Protein AF-A0A3P1WTU3-F1 (afdb_monomer_lite)

Structure (mmCIF, N/CA/C/O backbone):
data_AF-A0A3P1WTU3-F1
#
_entry.id   AF-A0A3P1WTU3-F1
#
loop_
_atom_site.group_PDB
_atom_site.id
_atom_site.type_symbol
_atom_site.label_atom_id
_atom_site.label_alt_id
_atom_site.label_comp_id
_atom_site.label_asym_id
_atom_site.label_entity_id
_atom_site.label_seq_id
_atom_site.pdbx_PDB_ins_code
_atom_site.Cartn_x
_atom_site.Cartn_y
_atom_site.Cartn_z
_atom_site.occupancy
_atom_site.B_iso_or_equiv
_atom_site.auth_seq_id
_atom_site.auth_comp_id
_atom_site.auth_asym_id
_atom_site.auth_atom_id
_atom_site.pdbx_PDB_model_num
ATOM 1 N N . MET A 1 1 ? 8.582 -0.903 -22.558 1.00 90.88 1 MET A N 1
ATOM 2 C CA . MET A 1 1 ? 9.680 -1.684 -21.965 1.00 90.88 1 MET A CA 1
ATOM 3 C C . MET A 1 1 ? 9.157 -3.074 -21.656 1.00 90.88 1 MET A C 1
ATOM 5 O O . MET A 1 1 ? 8.121 -3.174 -21.020 1.00 90.88 1 MET A O 1
ATOM 9 N N . ASP A 1 2 ? 9.837 -4.130 -22.097 1.00 95.62 2 ASP A N 1
ATOM 10 C CA . ASP A 1 2 ? 9.420 -5.501 -21.772 1.00 95.62 2 ASP A CA 1
ATOM 11 C C . ASP A 1 2 ? 10.022 -5.958 -20.442 1.00 95.62 2 ASP A C 1
ATOM 13 O O . ASP A 1 2 ? 11.214 -5.780 -20.208 1.00 95.62 2 ASP A O 1
ATOM 17 N N . HIS A 1 3 ? 9.230 -6.580 -19.580 1.00 97.06 3 HIS A N 1
ATOM 18 C CA . HIS A 1 3 ? 9.629 -7.059 -18.262 1.00 97.06 3 HIS A CA 1
ATOM 19 C C . HIS A 1 3 ? 9.085 -8.470 -18.010 1.00 97.06 3 HIS A C 1
ATOM 21 O O . HIS A 1 3 ? 7.994 -8.809 -18.459 1.00 97.06 3 HIS A O 1
ATOM 27 N N . SER A 1 4 ? 9.823 -9.305 -17.275 1.00 95.94 4 SER A N 1
ATOM 28 C CA . SER A 1 4 ? 9.434 -10.702 -17.009 1.00 95.94 4 SER A CA 1
ATOM 29 C C . SER A 1 4 ? 8.138 -10.804 -16.197 1.00 95.94 4 SER A C 1
ATOM 31 O O . SER A 1 4 ? 7.287 -11.636 -16.492 1.00 95.94 4 SER A O 1
ATOM 33 N N . PHE A 1 5 ? 7.990 -9.936 -15.195 1.00 97.06 5 PHE A N 1
ATOM 34 C CA . PHE A 1 5 ? 6.812 -9.873 -14.330 1.00 97.06 5 PHE A CA 1
ATOM 35 C C . PHE A 1 5 ? 5.662 -9.030 -14.916 1.00 97.06 5 PHE A C 1
ATOM 37 O O . PHE A 1 5 ? 4.531 -9.505 -14.989 1.00 97.06 5 PHE A O 1
ATOM 44 N N . PHE A 1 6 ? 5.941 -7.798 -15.366 1.00 97.38 6 PHE A N 1
ATOM 45 C CA . PHE A 1 6 ? 4.918 -6.860 -15.852 1.00 97.38 6 PHE A CA 1
ATOM 46 C C . PHE A 1 6 ? 4.545 -7.036 -17.334 1.00 97.38 6 PHE A C 1
ATOM 48 O O . PHE A 1 6 ? 3.596 -6.419 -17.808 1.00 97.38 6 PHE A O 1
ATOM 55 N N . GLY A 1 7 ? 5.259 -7.874 -1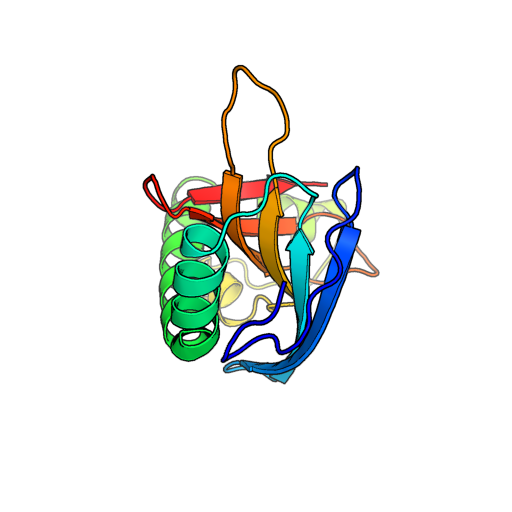8.090 1.00 96.12 7 GLY A N 1
ATOM 56 C CA . GLY A 1 7 ? 5.071 -7.971 -19.536 1.00 96.12 7 GLY A CA 1
ATOM 57 C C . GLY A 1 7 ? 5.527 -6.696 -20.248 1.00 96.12 7 GLY A C 1
ATOM 58 O O . GLY A 1 7 ? 6.519 -6.083 -19.856 1.00 96.12 7 GLY A O 1
ATOM 59 N N . SER A 1 8 ? 4.832 -6.303 -21.316 1.00 95.69 8 SER A N 1
ATOM 60 C CA . SER A 1 8 ? 5.161 -5.074 -22.044 1.00 95.69 8 SER A CA 1
ATOM 61 C C . SER A 1 8 ? 4.489 -3.869 -21.387 1.00 95.69 8 SER A C 1
ATOM 63 O O . SER A 1 8 ? 3.265 -3.776 -21.361 1.00 95.69 8 SER A O 1
ATOM 65 N N . VAL A 1 9 ? 5.304 -2.955 -20.866 1.00 94.62 9 VAL A N 1
ATOM 66 C CA . VAL A 1 9 ? 4.881 -1.738 -20.163 1.00 94.62 9 VAL A CA 1
ATOM 67 C C . VAL A 1 9 ? 5.095 -0.526 -21.069 1.00 94.62 9 VAL A C 1
ATOM 69 O O . VAL A 1 9 ? 6.219 -0.280 -21.518 1.00 94.62 9 VAL A O 1
ATOM 72 N N . ALA A 1 10 ? 4.049 0.245 -21.356 1.00 95.62 10 ALA A N 1
ATOM 73 C CA . ALA A 1 10 ? 4.179 1.520 -22.061 1.00 95.62 10 ALA A CA 1
ATOM 74 C C . ALA A 1 10 ? 4.437 2.629 -21.037 1.00 95.62 10 ALA A C 1
ATOM 76 O O . ALA A 1 10 ? 3.611 2.824 -20.157 1.00 95.62 10 ALA A O 1
ATOM 77 N N . LEU A 1 11 ? 5.576 3.320 -21.135 1.00 95.12 11 LEU A N 1
ATOM 78 C CA . LEU A 1 11 ? 5.950 4.361 -20.176 1.00 95.12 11 LEU A CA 1
ATOM 79 C C . LEU A 1 11 ? 5.514 5.745 -20.699 1.00 95.12 11 LEU A C 1
ATOM 81 O O . LEU A 1 11 ? 6.040 6.169 -21.733 1.00 95.12 11 LEU A O 1
ATOM 85 N N . PRO A 1 12 ? 4.540 6.405 -20.049 1.00 94.69 12 PRO A N 1
ATOM 86 C CA . PRO A 1 12 ? 4.043 7.733 -20.419 1.00 94.69 12 PRO A CA 1
ATOM 87 C C . PRO A 1 12 ? 5.018 8.851 -20.028 1.00 94.69 12 PRO A C 1
ATOM 89 O O . PRO A 1 12 ? 5.939 8.633 -19.249 1.00 94.69 12 PRO A O 1
ATOM 92 N N . ASP A 1 13 ? 4.819 10.064 -20.554 1.00 91.94 13 ASP A N 1
ATOM 93 C CA . ASP A 1 13 ? 5.664 11.213 -20.192 1.00 91.94 13 ASP A CA 1
ATOM 94 C C . ASP A 1 13 ? 5.513 11.620 -18.716 1.00 91.94 13 ASP A C 1
ATOM 96 O O . ASP A 1 13 ? 6.518 11.956 -18.085 1.00 91.94 13 ASP A O 1
ATOM 100 N N . ASP A 1 14 ? 4.287 11.531 -18.192 1.00 90.25 14 ASP A N 1
ATOM 101 C CA . ASP A 1 14 ? 3.904 11.808 -16.805 1.00 90.25 14 ASP A CA 1
ATOM 102 C C . ASP A 1 14 ? 3.409 10.529 -16.125 1.00 90.25 14 ASP A C 1
ATOM 104 O O . ASP A 1 14 ? 2.895 9.638 -16.798 1.00 90.25 14 ASP A O 1
ATOM 108 N N . ALA A 1 15 ? 3.525 10.452 -14.799 1.00 91.81 15 ALA A N 1
ATOM 109 C CA . ALA A 1 15 ? 3.123 9.281 -14.026 1.00 91.81 15 ALA A CA 1
ATOM 110 C C . ALA A 1 15 ? 1.658 8.874 -14.271 1.00 91.81 15 ALA A C 1
ATOM 112 O O . ALA A 1 15 ? 0.736 9.644 -14.004 1.00 91.81 15 ALA A O 1
ATOM 113 N N . ASP A 1 16 ? 1.452 7.632 -14.714 1.00 95.88 16 ASP A N 1
ATOM 114 C CA . ASP A 1 16 ? 0.129 7.021 -14.894 1.00 95.88 16 ASP A CA 1
ATOM 115 C C . ASP A 1 16 ? 0.182 5.521 -14.558 1.00 95.88 16 ASP A C 1
ATOM 117 O O . ASP A 1 16 ? 1.258 4.933 -14.397 1.00 95.88 16 ASP A O 1
ATOM 121 N N . VAL A 1 17 ? -0.985 4.885 -14.463 1.00 97.06 17 VAL A N 1
ATOM 122 C CA . VAL A 1 17 ? -1.114 3.437 -14.306 1.00 97.06 17 VAL A CA 1
ATOM 123 C C . VAL A 1 17 ? -0.758 2.755 -15.622 1.00 97.06 17 VAL A C 1
ATOM 125 O O . VAL A 1 17 ? -1.507 2.794 -16.597 1.00 97.06 17 VAL A O 1
ATOM 128 N N . VAL A 1 18 ? 0.378 2.066 -15.635 1.00 97.31 18 VAL A N 1
ATOM 129 C CA . VAL A 1 18 ? 0.904 1.385 -16.831 1.00 97.31 18 VAL A CA 1
ATOM 130 C C . VAL A 1 18 ? 0.685 -0.125 -16.812 1.00 97.31 18 VAL A C 1
ATOM 132 O O . VAL A 1 18 ? 0.860 -0.800 -17.828 1.00 97.31 18 VAL A O 1
ATOM 135 N N . TRP A 1 19 ? 0.334 -0.674 -15.649 1.00 98.06 19 TRP A N 1
ATOM 136 C CA . TRP A 1 19 ? 0.039 -2.087 -15.457 1.00 98.06 19 TRP A CA 1
ATOM 137 C C . TRP A 1 19 ? -0.852 -2.272 -14.232 1.00 98.06 19 TRP A C 1
ATOM 139 O O . TRP A 1 19 ? -0.683 -1.591 -13.221 1.00 98.06 19 TRP A O 1
ATOM 149 N N . GLU A 1 20 ? -1.774 -3.226 -14.300 1.00 97.12 20 GLU A N 1
ATOM 150 C CA . GLU A 1 20 ? -2.592 -3.617 -13.160 1.00 97.12 20 GLU A CA 1
ATOM 151 C C . GLU A 1 20 ? -2.948 -5.102 -13.207 1.00 97.12 20 GLU A C 1
ATOM 153 O O . GLU A 1 20 ? -3.092 -5.697 -14.280 1.00 97.12 20 GLU A O 1
ATOM 158 N N . ARG A 1 21 ? -3.084 -5.719 -12.033 1.00 95.19 21 ARG A N 1
ATOM 159 C CA . ARG A 1 21 ? -3.514 -7.114 -11.916 1.00 95.19 21 ARG A CA 1
ATOM 160 C C . ARG A 1 21 ? -4.216 -7.366 -10.585 1.00 95.19 21 ARG A C 1
ATOM 162 O O . ARG A 1 21 ? -3.740 -6.885 -9.557 1.00 95.19 21 ARG A O 1
ATOM 169 N N . PRO A 1 22 ? -5.287 -8.176 -10.566 1.00 94.88 22 PRO A N 1
ATOM 170 C CA . PRO A 1 22 ? -5.800 -8.728 -9.323 1.00 94.88 22 PRO A CA 1
ATOM 171 C C . PRO A 1 22 ? -4.722 -9.554 -8.609 1.00 94.88 22 PRO A C 1
ATOM 173 O O . PRO A 1 22 ? -4.008 -10.348 -9.233 1.00 94.88 22 PRO A O 1
ATOM 176 N N . VAL A 1 23 ? -4.608 -9.369 -7.303 1.00 92.94 23 VAL A N 1
ATOM 177 C CA . VAL A 1 23 ? -3.741 -10.140 -6.414 1.00 92.94 23 VAL A CA 1
ATOM 178 C C . VAL A 1 23 ? -4.519 -10.533 -5.170 1.00 92.94 23 VAL A C 1
ATOM 180 O O . VAL A 1 23 ? -5.412 -9.811 -4.735 1.00 92.94 23 VAL A O 1
ATOM 183 N N . GLU A 1 24 ? -4.171 -11.679 -4.605 1.00 91.69 24 GLU A N 1
ATOM 18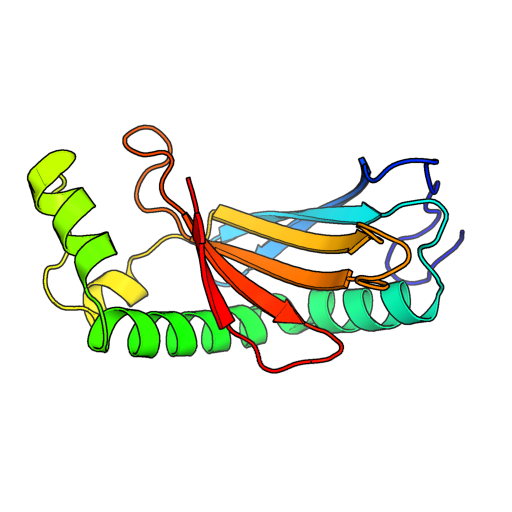4 C CA . GLU A 1 24 ? -4.625 -12.067 -3.274 1.00 91.69 24 GLU A CA 1
ATOM 185 C C . GLU A 1 24 ? -3.573 -11.589 -2.271 1.00 91.69 24 GLU A C 1
ATOM 187 O O . GLU A 1 24 ? -2.385 -11.855 -2.455 1.00 91.69 24 GLU A O 1
ATOM 192 N N . VAL A 1 25 ? -4.012 -10.874 -1.240 1.00 88.12 25 VAL A N 1
ATOM 193 C CA . VAL A 1 25 ? -3.197 -10.494 -0.080 1.00 88.12 25 VAL A CA 1
ATOM 194 C C . VAL A 1 25 ? -4.008 -10.865 1.149 1.00 88.12 25 VAL A C 1
ATOM 196 O O . VAL A 1 25 ? -5.212 -10.628 1.160 1.00 88.12 25 VAL A O 1
ATOM 199 N N . SER A 1 26 ? -3.383 -11.473 2.156 1.00 77.88 26 SER A N 1
ATOM 200 C CA . SER A 1 26 ? -4.018 -12.028 3.364 1.00 77.88 26 SER A CA 1
ATOM 201 C C . SER A 1 26 ? -5.145 -11.144 3.924 1.00 77.88 26 SER A C 1
ATOM 203 O O . SER A 1 26 ? -4.889 -10.231 4.700 1.00 77.88 26 SER A O 1
ATOM 205 N N . GLY A 1 27 ? -6.392 -11.399 3.509 1.00 68.94 27 GLY A N 1
ATOM 206 C CA . GLY A 1 27 ? -7.550 -10.542 3.803 1.00 68.94 27 GLY A CA 1
ATOM 207 C C . GLY A 1 27 ? -8.492 -10.289 2.618 1.00 68.94 27 GLY A C 1
ATOM 208 O O . GLY A 1 27 ? -9.659 -9.971 2.837 1.00 68.94 27 GLY A O 1
ATOM 209 N N . GLY A 1 28 ? -8.045 -10.491 1.375 1.00 84.00 28 GLY A N 1
ATOM 210 C CA . GLY A 1 28 ? -8.916 -10.457 0.202 1.00 84.00 28 GLY A CA 1
ATOM 211 C C . GLY A 1 28 ? -8.205 -10.220 -1.127 1.00 84.00 28 GLY A C 1
ATOM 212 O O . GLY A 1 28 ? -6.981 -10.118 -1.218 1.00 84.00 28 GLY A O 1
ATOM 213 N N . GLN A 1 29 ? -9.022 -10.101 -2.171 1.00 90.62 29 GLN A N 1
ATOM 214 C CA . GLN A 1 29 ? -8.564 -9.758 -3.506 1.00 90.62 29 GLN A CA 1
ATOM 215 C C . GLN A 1 29 ? -8.471 -8.239 -3.662 1.00 90.62 29 GLN A C 1
ATOM 217 O O . GLN A 1 29 ? -9.445 -7.523 -3.426 1.00 90.62 29 GLN A O 1
ATOM 222 N N . LEU A 1 30 ? -7.317 -7.758 -4.118 1.00 92.62 30 LEU A N 1
ATOM 223 C CA . LEU A 1 30 ? -7.042 -6.346 -4.372 1.00 92.62 30 LEU A CA 1
ATOM 224 C C . LEU A 1 30 ? -6.514 -6.151 -5.793 1.00 92.62 30 LEU A C 1
ATOM 226 O O . LEU A 1 30 ? -5.987 -7.074 -6.414 1.00 92.62 30 LEU A O 1
ATOM 230 N N . LEU A 1 31 ? -6.643 -4.935 -6.318 1.00 93.44 31 LEU A N 1
ATOM 231 C CA . LEU A 1 31 ? -6.054 -4.559 -7.600 1.00 93.44 31 LEU A CA 1
ATOM 232 C C . LEU A 1 31 ? -4.682 -3.925 -7.354 1.00 93.44 31 LEU A C 1
ATOM 234 O O . LEU A 1 31 ? -4.602 -2.792 -6.883 1.00 93.44 31 LEU A O 1
ATOM 238 N N . LEU A 1 32 ? -3.617 -4.656 -7.681 1.00 96.44 32 LEU A N 1
ATOM 239 C CA . LEU A 1 32 ? -2.252 -4.141 -7.647 1.00 96.44 32 LEU A CA 1
ATOM 240 C C . LEU A 1 32 ? -2.020 -3.281 -8.885 1.00 96.44 32 LEU A C 1
ATOM 242 O O . LEU A 1 32 ? -2.215 -3.765 -10.000 1.00 96.44 32 LEU A O 1
ATOM 246 N N . LYS A 1 33 ? -1.584 -2.037 -8.695 1.00 98.06 33 LYS A N 1
ATOM 247 C CA . LYS A 1 33 ? -1.312 -1.094 -9.789 1.00 98.06 33 LYS A CA 1
ATOM 248 C C . LYS A 1 33 ? 0.146 -0.674 -9.800 1.00 98.06 33 LYS A C 1
ATOM 250 O O . LYS A 1 33 ? 0.692 -0.379 -8.744 1.00 98.06 33 LYS A O 1
ATOM 255 N N . LEU A 1 34 ? 0.742 -0.611 -10.985 1.00 98.06 34 LEU A N 1
ATOM 256 C CA . LEU A 1 34 ? 2.044 -0.002 -11.223 1.00 98.06 34 LEU A CA 1
ATOM 257 C C . LEU A 1 34 ? 1.849 1.391 -11.813 1.00 98.06 34 LEU A C 1
ATOM 259 O O . LEU A 1 34 ? 1.324 1.521 -12.920 1.00 98.06 34 LEU A O 1
ATOM 263 N N . TRP A 1 35 ? 2.312 2.392 -11.077 1.00 97.62 35 TRP A N 1
ATOM 264 C CA . TRP A 1 35 ? 2.455 3.771 -11.516 1.00 97.62 35 TRP A CA 1
ATOM 265 C C . TRP A 1 35 ? 3.887 4.000 -11.979 1.00 97.62 35 TRP A C 1
ATOM 267 O O . TRP A 1 35 ? 4.834 3.723 -11.239 1.00 97.62 35 TRP A O 1
ATOM 277 N N . ALA A 1 36 ? 4.042 4.475 -13.208 1.00 96.31 36 ALA A N 1
ATOM 278 C CA . ALA A 1 36 ? 5.347 4.666 -13.823 1.00 96.31 36 ALA A CA 1
ATOM 279 C C . ALA A 1 36 ? 5.325 5.839 -14.803 1.00 96.31 36 ALA A C 1
ATOM 281 O O . ALA A 1 36 ? 4.272 6.195 -15.334 1.00 96.31 36 ALA A O 1
ATOM 282 N N . ASP A 1 37 ? 6.501 6.397 -15.076 1.00 94.81 37 ASP A N 1
ATOM 283 C CA . ASP A 1 37 ? 6.710 7.423 -16.096 1.00 94.81 37 ASP A CA 1
ATOM 284 C C . ASP A 1 37 ? 7.911 7.067 -16.995 1.00 94.81 37 ASP A C 1
ATOM 286 O O . ASP A 1 37 ? 8.562 6.032 -16.844 1.00 94.81 37 ASP A O 1
ATOM 290 N N . ARG A 1 38 ? 8.212 7.897 -17.992 1.00 93.88 38 ARG A N 1
ATOM 291 C CA . ARG A 1 38 ? 9.276 7.657 -18.982 1.00 93.88 38 ARG A CA 1
ATOM 292 C C . ARG A 1 38 ? 10.681 7.519 -18.388 1.00 93.88 38 ARG A C 1
ATOM 294 O O . ARG A 1 38 ? 11.577 7.068 -19.101 1.00 93.88 38 ARG A O 1
ATOM 301 N N . ARG A 1 39 ? 10.898 7.944 -17.140 1.00 92.38 39 ARG A N 1
ATOM 302 C CA . ARG A 1 39 ? 12.167 7.820 -16.408 1.00 92.38 39 ARG A CA 1
ATOM 303 C C . ARG A 1 39 ? 12.283 6.495 -15.666 1.00 92.38 39 ARG A C 1
ATOM 305 O O . ARG A 1 39 ? 13.397 6.138 -15.301 1.00 92.38 39 ARG A O 1
ATOM 312 N N . THR A 1 40 ? 11.193 5.741 -15.505 1.00 93.56 40 THR A N 1
ATOM 313 C CA . THR A 1 40 ? 11.225 4.416 -14.883 1.00 93.56 40 THR A CA 1
ATOM 314 C C . THR A 1 40 ? 12.230 3.510 -15.588 1.00 93.56 40 THR A C 1
ATOM 316 O O . THR A 1 40 ? 12.089 3.173 -16.770 1.00 93.56 40 THR A O 1
ATOM 319 N N . ASP A 1 41 ? 13.244 3.085 -14.841 1.00 93.44 41 ASP A N 1
ATOM 320 C CA . ASP A 1 41 ? 14.270 2.184 -15.331 1.00 93.44 41 ASP A CA 1
ATOM 321 C C . ASP A 1 41 ? 13.958 0.712 -15.013 1.00 93.44 41 ASP A C 1
ATOM 323 O O . ASP A 1 41 ? 12.987 0.357 -14.339 1.00 93.44 41 ASP A O 1
ATOM 327 N N . ARG A 1 42 ? 14.795 -0.184 -15.542 1.00 94.81 42 ARG A N 1
ATOM 328 C CA . ARG A 1 42 ? 14.638 -1.622 -15.311 1.00 94.81 42 ARG A CA 1
ATOM 329 C C . ARG A 1 42 ? 14.863 -2.004 -13.847 1.00 94.81 42 ARG A C 1
ATOM 331 O O . ARG A 1 42 ? 14.198 -2.919 -13.382 1.00 94.81 42 ARG A O 1
ATOM 338 N N . GLN A 1 43 ? 15.766 -1.333 -13.137 1.00 95.38 43 GLN A N 1
ATOM 339 C CA . GLN A 1 43 ? 16.092 -1.682 -11.756 1.00 95.38 43 GLN A CA 1
ATOM 340 C C . GLN A 1 43 ? 14.916 -1.386 -10.816 1.00 95.38 43 GLN A C 1
ATOM 342 O O . GLN A 1 43 ? 14.640 -2.175 -9.915 1.00 95.38 43 GLN A O 1
ATOM 347 N N . ALA A 1 44 ? 14.198 -0.284 -11.047 1.00 95.69 44 ALA A N 1
ATOM 348 C CA . ALA A 1 44 ? 12.956 0.033 -10.358 1.00 95.69 44 ALA A CA 1
ATOM 349 C C . ALA A 1 44 ? 11.898 -1.054 -10.592 1.00 95.69 44 ALA A C 1
ATOM 351 O O . ALA A 1 44 ? 11.294 -1.538 -9.637 1.00 95.69 44 ALA A O 1
ATOM 352 N N . LEU A 1 45 ? 11.718 -1.499 -11.843 1.00 97.12 45 LEU A N 1
ATOM 353 C CA . LEU A 1 45 ? 10.783 -2.584 -12.153 1.00 97.12 45 LEU A CA 1
ATOM 354 C C . LEU A 1 45 ? 11.203 -3.920 -11.526 1.00 97.12 45 LEU A C 1
ATOM 356 O O . LEU A 1 45 ? 10.355 -4.605 -10.961 1.00 97.12 45 LEU A O 1
ATOM 360 N N . ASP A 1 46 ? 12.484 -4.286 -11.584 1.00 97.81 46 ASP A N 1
ATOM 361 C CA . ASP A 1 46 ? 12.977 -5.532 -10.992 1.00 97.81 46 ASP A CA 1
ATOM 362 C C . ASP A 1 46 ? 12.703 -5.538 -9.474 1.00 97.81 46 ASP A C 1
ATOM 364 O O . ASP A 1 46 ? 12.114 -6.487 -8.954 1.00 97.81 46 ASP A O 1
ATOM 368 N N . TRP A 1 47 ? 13.012 -4.436 -8.779 1.00 97.81 47 TRP A N 1
ATOM 369 C CA . TRP A 1 47 ? 12.748 -4.297 -7.345 1.00 97.81 47 TRP A CA 1
ATOM 370 C C . TRP A 1 47 ? 11.249 -4.355 -7.012 1.00 97.81 47 TRP A C 1
ATOM 372 O O . TRP A 1 47 ? 10.843 -5.083 -6.105 1.00 97.81 47 TRP A O 1
ATOM 382 N N . LEU A 1 48 ? 10.399 -3.646 -7.764 1.00 98.19 48 LEU A N 1
ATOM 383 C CA . LEU A 1 48 ? 8.947 -3.675 -7.555 1.00 98.19 48 LEU A CA 1
ATOM 384 C C . LEU A 1 48 ? 8.349 -5.057 -7.839 1.00 98.19 48 LEU A C 1
ATOM 386 O O . LEU A 1 48 ? 7.418 -5.478 -7.155 1.00 98.19 48 LEU A O 1
ATOM 390 N N . ALA A 1 49 ? 8.879 -5.785 -8.822 1.00 98.00 49 ALA A N 1
ATOM 391 C CA . ALA A 1 49 ? 8.469 -7.155 -9.102 1.00 98.00 49 ALA A CA 1
ATOM 392 C C . ALA A 1 49 ? 8.866 -8.118 -7.974 1.00 98.00 49 ALA A C 1
ATOM 394 O O . ALA A 1 49 ? 8.115 -9.049 -7.676 1.00 98.00 49 ALA A O 1
ATOM 395 N N . GLU A 1 50 ? 10.018 -7.912 -7.334 1.00 98.06 50 GLU A N 1
ATOM 396 C CA . GLU A 1 50 ? 10.406 -8.650 -6.127 1.00 98.06 50 GLU A CA 1
ATOM 397 C C . GLU A 1 50 ? 9.441 -8.362 -4.970 1.00 98.06 50 GLU A C 1
ATOM 399 O O . GLU A 1 50 ? 8.939 -9.303 -4.351 1.00 98.06 50 GLU A O 1
ATOM 404 N N . GLN A 1 51 ? 9.094 -7.092 -4.731 1.00 97.81 51 GLN A N 1
ATOM 405 C CA . GLN A 1 51 ? 8.143 -6.731 -3.672 1.00 97.81 51 GLN A CA 1
ATOM 406 C C . GLN A 1 51 ? 6.729 -7.262 -3.945 1.00 97.81 51 GLN A C 1
ATOM 408 O O . GLN A 1 51 ? 6.071 -7.789 -3.049 1.00 97.81 51 GLN A O 1
ATOM 413 N N . ALA A 1 52 ? 6.273 -7.218 -5.199 1.00 97.06 52 ALA A N 1
ATOM 414 C CA . ALA A 1 52 ? 4.971 -7.742 -5.610 1.00 97.06 52 ALA A CA 1
ATOM 415 C C . ALA A 1 52 ? 4.816 -9.259 -5.384 1.00 97.06 52 ALA A C 1
ATOM 417 O O . ALA A 1 52 ? 3.696 -9.768 -5.352 1.00 97.06 52 ALA A O 1
ATOM 418 N N . GLN A 1 53 ? 5.921 -9.996 -5.234 1.00 96.00 53 GLN A N 1
ATOM 419 C CA . GLN A 1 53 ? 5.915 -11.424 -4.898 1.00 96.00 53 GLN A CA 1
ATOM 420 C C . GLN A 1 53 ? 5.914 -11.686 -3.384 1.00 96.00 53 GLN A C 1
ATOM 422 O O . GLN A 1 53 ? 5.744 -12.830 -2.971 1.00 96.00 53 GLN A O 1
ATOM 427 N N . ARG A 1 54 ? 6.084 -10.643 -2.564 1.00 96.12 54 ARG A N 1
ATOM 428 C CA . ARG A 1 54 ? 6.201 -10.706 -1.099 1.00 96.12 54 ARG A CA 1
ATOM 429 C C . ARG A 1 54 ? 5.115 -9.888 -0.391 1.00 96.12 54 ARG A C 1
ATOM 431 O O . ARG A 1 54 ? 5.292 -9.486 0.753 1.00 96.12 54 ARG A O 1
ATOM 438 N N . LEU A 1 55 ? 3.981 -9.644 -1.054 1.00 96.38 55 LEU A N 1
ATOM 439 C CA . LEU A 1 55 ? 2.920 -8.779 -0.521 1.00 96.38 55 LEU A CA 1
ATOM 440 C C . LEU A 1 55 ? 2.356 -9.250 0.825 1.00 96.38 55 LEU A C 1
ATOM 442 O O . LEU A 1 55 ? 2.036 -8.408 1.652 1.00 96.38 55 LEU A O 1
ATOM 446 N N . ASP A 1 56 ? 2.265 -10.558 1.076 1.00 96.06 56 ASP A N 1
ATOM 447 C CA . ASP A 1 56 ? 1.824 -11.061 2.384 1.00 96.06 56 ASP A CA 1
ATOM 448 C C . ASP A 1 56 ? 2.823 -10.728 3.500 1.00 96.06 56 ASP A C 1
ATOM 450 O O . ASP A 1 56 ? 2.423 -10.347 4.598 1.00 96.06 56 ASP A O 1
ATOM 454 N N . GLU A 1 57 ? 4.125 -10.825 3.220 1.00 96.94 57 GLU A N 1
ATOM 455 C CA . GLU A 1 57 ? 5.172 -10.458 4.180 1.00 96.94 57 GLU A CA 1
ATOM 456 C C . GLU A 1 57 ? 5.136 -8.953 4.462 1.00 96.94 57 GLU A C 1
ATOM 458 O O . GLU A 1 57 ? 5.136 -8.545 5.623 1.00 96.94 57 GLU A O 1
ATOM 463 N N . LEU A 1 58 ? 5.014 -8.140 3.407 1.00 97.19 58 LEU A N 1
ATOM 464 C CA . LEU A 1 58 ? 4.871 -6.689 3.526 1.00 97.19 58 LEU A CA 1
ATOM 465 C C . LEU A 1 58 ? 3.592 -6.299 4.273 1.00 97.19 58 LEU A C 1
ATOM 467 O O . LEU A 1 58 ? 3.607 -5.347 5.042 1.00 97.19 58 LEU A O 1
ATOM 471 N N . HIS A 1 59 ? 2.494 -7.040 4.108 1.00 97.19 59 HIS A N 1
ATOM 472 C CA . HIS A 1 59 ? 1.255 -6.780 4.838 1.00 97.19 59 HIS A CA 1
ATOM 473 C C . HIS A 1 59 ? 1.414 -7.034 6.347 1.00 97.19 59 HIS A C 1
ATOM 475 O O . HIS A 1 59 ? 0.915 -6.254 7.159 1.00 97.19 59 HIS A O 1
ATOM 481 N N . VAL A 1 60 ? 2.141 -8.087 6.737 1.00 97.31 60 VAL A N 1
ATOM 482 C CA . VAL A 1 60 ? 2.472 -8.349 8.149 1.00 97.31 60 VAL A CA 1
ATOM 483 C C . VAL A 1 60 ? 3.366 -7.242 8.711 1.00 97.31 60 VAL A C 1
ATOM 485 O O . VAL A 1 60 ? 3.102 -6.734 9.801 1.00 97.31 60 VAL A O 1
ATOM 488 N N . GLU A 1 61 ? 4.393 -6.838 7.964 1.00 98.00 61 GLU A N 1
ATOM 489 C CA . GLU A 1 61 ? 5.291 -5.749 8.361 1.00 98.00 61 GLU A CA 1
ATOM 490 C C . GLU A 1 61 ? 4.542 -4.416 8.495 1.00 98.00 61 GLU A C 1
ATOM 492 O O . GLU A 1 61 ? 4.705 -3.708 9.490 1.00 98.00 61 GLU A O 1
ATOM 497 N N . ALA A 1 62 ? 3.637 -4.123 7.557 1.00 98.19 62 ALA A N 1
ATOM 498 C CA . ALA A 1 62 ? 2.807 -2.928 7.571 1.00 98.19 62 ALA A CA 1
ATOM 499 C C . ALA A 1 62 ? 1.940 -2.845 8.827 1.00 98.19 62 ALA A C 1
ATOM 501 O O . ALA A 1 62 ? 1.870 -1.793 9.457 1.00 98.19 62 ALA A O 1
ATOM 502 N N . ARG A 1 63 ? 1.338 -3.960 9.253 1.00 97.88 63 ARG A N 1
ATOM 503 C CA . ARG A 1 63 ? 0.570 -4.006 10.507 1.00 97.88 63 ARG A CA 1
ATOM 504 C C . ARG A 1 63 ? 1.444 -3.762 11.735 1.00 97.88 63 ARG A C 1
ATOM 506 O O . ARG A 1 63 ? 1.003 -3.091 12.661 1.00 97.88 63 ARG A O 1
ATOM 513 N N . GLY A 1 64 ? 2.691 -4.234 11.731 1.00 98.38 64 GLY A N 1
ATOM 514 C CA . GLY A 1 64 ? 3.659 -3.909 12.781 1.00 98.38 64 GLY A CA 1
ATOM 515 C C . GLY A 1 64 ? 3.976 -2.410 12.856 1.00 98.38 64 GLY A C 1
ATOM 516 O O . GLY A 1 64 ? 3.996 -1.842 13.947 1.00 98.38 64 GLY A O 1
ATOM 517 N N . LEU A 1 65 ? 4.172 -1.763 11.703 1.00 98.56 65 LEU A N 1
ATOM 518 C CA . LEU A 1 65 ? 4.426 -0.320 11.614 1.00 98.56 65 LEU A CA 1
ATOM 519 C C . LEU A 1 65 ? 3.212 0.507 12.052 1.00 98.56 65 LEU A C 1
ATOM 521 O O . LEU A 1 65 ? 3.370 1.460 12.809 1.00 98.56 65 LEU A O 1
ATOM 525 N N . LEU A 1 66 ? 2.004 0.113 11.637 1.00 98.62 66 LEU A N 1
ATOM 526 C CA . LEU A 1 66 ? 0.754 0.756 12.055 1.00 98.62 66 LEU A CA 1
ATOM 527 C C . LEU A 1 66 ? 0.526 0.646 13.561 1.00 98.62 66 LEU A C 1
ATOM 529 O O . LEU A 1 66 ? 0.141 1.629 14.186 1.00 98.62 66 LEU A O 1
ATOM 533 N N . LEU A 1 67 ? 0.796 -0.522 14.150 1.00 98.62 67 LEU A N 1
ATOM 534 C CA . LEU A 1 67 ? 0.706 -0.718 15.596 1.00 98.62 67 LEU A CA 1
ATOM 535 C C . LEU A 1 67 ? 1.637 0.242 16.340 1.00 98.62 67 LEU A C 1
ATOM 537 O O . LEU A 1 67 ? 1.189 0.949 17.236 1.00 98.62 67 LEU A O 1
ATOM 541 N N . ALA A 1 68 ? 2.910 0.308 15.942 1.00 98.38 68 ALA A N 1
ATOM 542 C CA . ALA A 1 68 ? 3.873 1.206 16.573 1.00 98.38 68 ALA A CA 1
ATOM 543 C C . ALA A 1 68 ? 3.491 2.687 16.399 1.00 98.38 68 ALA A C 1
ATOM 545 O O . ALA A 1 68 ? 3.584 3.455 17.352 1.00 98.38 68 ALA A O 1
ATOM 546 N N . TYR A 1 69 ? 3.037 3.073 15.202 1.00 98.44 69 TYR A N 1
ATOM 547 C CA . TYR A 1 69 ? 2.592 4.434 14.900 1.00 98.44 69 TYR A CA 1
ATOM 548 C C . TYR A 1 69 ? 1.393 4.849 15.764 1.00 98.44 69 TYR A C 1
ATOM 550 O O . TYR A 1 69 ? 1.412 5.918 16.363 1.00 98.44 69 TYR A O 1
ATOM 558 N N . LEU A 1 70 ? 0.379 3.988 15.880 1.00 98.12 70 LEU A N 1
ATOM 559 C CA . LEU A 1 70 ? -0.854 4.299 16.607 1.00 98.12 70 LEU A CA 1
ATOM 560 C C . LEU A 1 70 ? -0.736 4.152 18.131 1.00 98.12 70 LEU A C 1
ATOM 562 O O . LEU A 1 70 ? -1.536 4.737 18.860 1.00 98.12 70 LEU A O 1
ATOM 566 N N . GLU A 1 71 ? 0.236 3.384 18.634 1.00 97.62 71 GLU A N 1
ATOM 567 C CA . GLU A 1 71 ? 0.575 3.412 20.063 1.00 97.62 71 GLU A CA 1
ATOM 568 C C . GLU A 1 71 ? 1.264 4.721 20.469 1.00 97.62 71 GLU A C 1
ATOM 570 O O . GLU A 1 71 ? 1.077 5.171 21.602 1.00 97.62 71 GLU A O 1
ATOM 575 N N . ASP A 1 72 ? 2.035 5.334 19.564 1.00 97.62 72 ASP A N 1
ATOM 576 C CA . ASP A 1 72 ? 2.632 6.656 19.783 1.00 97.62 72 ASP A CA 1
ATOM 577 C C . ASP A 1 72 ? 1.584 7.771 19.628 1.00 97.62 72 ASP A C 1
ATOM 579 O O . ASP A 1 72 ? 1.472 8.641 20.496 1.00 97.62 72 ASP A O 1
ATOM 583 N N . ASP A 1 73 ? 0.758 7.701 18.576 1.00 96.88 73 ASP A N 1
ATOM 584 C CA . ASP A 1 73 ? -0.326 8.649 18.308 1.00 96.88 73 ASP A CA 1
ATOM 585 C C . ASP A 1 73 ? -1.613 7.962 17.814 1.00 96.88 73 ASP A C 1
ATOM 587 O O . ASP A 1 73 ? -1.766 7.597 16.648 1.00 96.88 73 ASP A O 1
ATOM 591 N N . ARG A 1 74 ? -2.599 7.857 18.711 1.00 95.12 74 ARG A N 1
ATOM 592 C CA . ARG A 1 74 ? -3.915 7.259 18.431 1.00 95.12 74 ARG A CA 1
ATOM 593 C C . ARG A 1 74 ? -4.920 8.211 17.767 1.00 95.12 74 ARG A C 1
ATOM 595 O O . ARG A 1 74 ? -6.074 7.817 17.597 1.00 95.12 74 ARG A O 1
ATOM 602 N N . SER A 1 75 ? -4.524 9.431 17.391 1.00 95.00 75 SER A N 1
ATOM 603 C CA . SER A 1 75 ? -5.444 10.466 16.886 1.00 95.00 75 SER A CA 1
ATOM 604 C C . SER A 1 75 ? -6.262 10.004 15.679 1.00 95.00 75 SER A C 1
ATOM 606 O O . SER A 1 75 ? -7.435 10.348 15.573 1.00 95.00 75 SER A O 1
ATOM 608 N N . PHE A 1 76 ? -5.690 9.159 14.814 1.00 94.94 76 PHE A N 1
ATOM 609 C CA . PHE A 1 76 ? -6.423 8.569 13.692 1.00 94.94 76 PHE A CA 1
ATOM 610 C C . PHE A 1 76 ? -7.665 7.790 14.156 1.00 94.94 76 PHE A C 1
ATOM 612 O O . PHE A 1 76 ? -8.738 7.922 13.572 1.00 94.94 76 PHE A O 1
ATOM 619 N N . ILE A 1 77 ? -7.543 6.992 15.223 1.00 94.44 77 ILE A N 1
ATOM 620 C CA . ILE A 1 77 ? -8.657 6.214 15.786 1.00 94.44 77 ILE A CA 1
ATOM 621 C C . ILE A 1 77 ? -9.688 7.162 16.402 1.00 94.44 77 ILE A C 1
ATOM 623 O O . ILE A 1 77 ? -10.888 7.018 16.161 1.00 94.44 77 ILE A O 1
ATOM 627 N N . ASP A 1 78 ? -9.219 8.138 17.178 1.00 93.62 78 ASP A N 1
ATOM 628 C CA . ASP A 1 78 ? -10.089 9.049 17.919 1.00 93.62 78 ASP A CA 1
ATOM 629 C C . ASP A 1 78 ? -10.91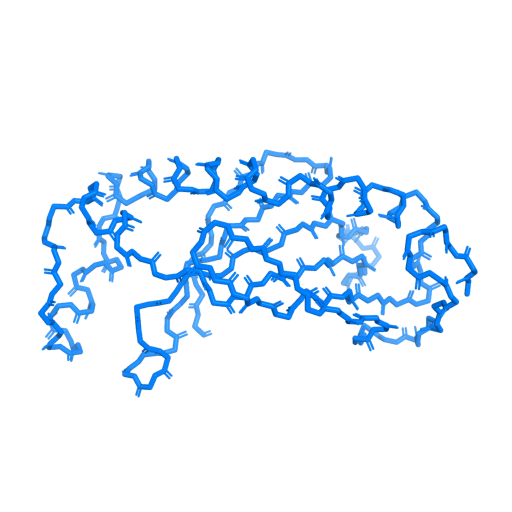9 9.931 16.970 1.00 93.62 78 ASP A C 1
ATOM 631 O O . ASP A 1 78 ? -12.122 10.061 17.180 1.00 93.62 78 ASP A O 1
ATOM 635 N N . VAL A 1 79 ? -10.346 10.417 15.860 1.00 89.94 79 VAL A N 1
ATOM 636 C CA . VAL A 1 79 ? -11.092 11.131 14.803 1.00 89.94 79 VAL A CA 1
ATOM 637 C C . VAL A 1 79 ? -12.235 10.273 14.249 1.00 89.94 79 VAL A C 1
ATOM 639 O O . VAL A 1 79 ? -13.368 10.737 14.126 1.00 89.94 79 VAL A O 1
ATOM 642 N N . HIS A 1 80 ? -11.990 8.991 13.969 1.00 89.94 80 HIS A N 1
ATOM 643 C CA . HIS A 1 80 ? -13.028 8.116 13.422 1.00 89.94 80 HIS A CA 1
ATOM 644 C C . HIS A 1 80 ? -14.133 7.776 14.440 1.00 89.94 80 HIS A C 1
ATOM 646 O O . HIS A 1 80 ? -15.302 7.652 14.065 1.00 89.94 80 HIS A O 1
ATOM 652 N N . ILE A 1 81 ? -13.794 7.633 15.723 1.00 90.88 81 ILE A N 1
ATOM 653 C CA . ILE A 1 81 ? -14.783 7.368 16.777 1.00 90.88 81 ILE A CA 1
ATOM 654 C C . ILE A 1 81 ? -15.586 8.635 17.101 1.00 90.88 81 ILE A C 1
ATOM 656 O O . ILE A 1 81 ? -16.814 8.583 17.183 1.00 90.88 81 ILE A O 1
ATOM 660 N N . GLU A 1 82 ? -14.916 9.770 17.297 1.00 88.06 82 GLU A N 1
ATOM 661 C CA . GLU A 1 82 ? -15.537 11.000 17.798 1.00 88.06 82 GLU A CA 1
ATOM 662 C C . GLU A 1 82 ? -16.216 11.815 16.695 1.00 88.06 82 GLU A C 1
ATOM 664 O O . GLU A 1 82 ? -17.332 12.303 16.895 1.00 88.06 82 GLU A O 1
ATOM 669 N N . GLU A 1 83 ? -15.578 11.956 15.531 1.00 81.88 83 GLU A N 1
ATOM 670 C CA . GLU A 1 83 ? -16.067 12.826 14.456 1.00 81.88 83 GLU A CA 1
ATOM 671 C C . GLU A 1 83 ? -16.944 12.067 13.459 1.00 81.88 83 GLU A C 1
ATOM 673 O O . GLU A 1 83 ? -18.019 12.549 13.091 1.00 81.88 83 GLU A O 1
ATOM 678 N N . ALA A 1 84 ? -16.533 10.856 13.066 1.00 80.56 84 ALA A N 1
ATOM 679 C CA . ALA A 1 84 ? -17.314 10.011 12.159 1.00 80.56 84 ALA A CA 1
ATOM 680 C C . ALA A 1 84 ? -18.350 9.129 12.887 1.00 80.56 84 ALA A C 1
ATOM 682 O O . ALA A 1 84 ? -19.229 8.551 12.243 1.00 80.56 84 ALA A O 1
ATOM 683 N N . GLY A 1 85 ? -18.295 9.051 14.224 1.00 83.88 85 GLY A N 1
ATOM 684 C CA . GLY A 1 85 ? -19.268 8.314 15.038 1.00 83.88 85 GLY A CA 1
ATOM 685 C C . GLY A 1 85 ? -19.239 6.802 14.809 1.00 83.88 85 GLY A C 1
ATOM 686 O O . GLY A 1 85 ? -20.273 6.143 14.953 1.00 83.88 85 GLY A O 1
ATOM 687 N N . LEU A 1 86 ? -18.090 6.262 14.392 1.00 87.81 86 LEU A N 1
ATOM 688 C CA . LEU A 1 86 ? -17.936 4.849 14.069 1.00 87.81 86 LEU A CA 1
ATOM 689 C C . LEU A 1 86 ? -17.729 4.014 15.340 1.00 87.81 86 LEU A C 1
ATOM 691 O O . LEU A 1 86 ? -17.013 4.407 16.260 1.00 87.81 86 LEU A O 1
ATOM 695 N N . ASP A 1 87 ? -18.346 2.833 15.375 1.00 91.00 87 ASP A N 1
ATOM 696 C CA . ASP A 1 87 ? -18.148 1.848 16.442 1.00 91.00 87 ASP A CA 1
ATOM 697 C C . ASP A 1 87 ? -16.895 1.021 16.128 1.00 91.00 87 ASP A C 1
ATOM 699 O O . ASP A 1 87 ? -16.958 0.031 15.398 1.00 91.00 87 ASP A O 1
ATOM 703 N N . LEU A 1 88 ? -15.741 1.498 16.602 1.00 92.69 88 LEU A N 1
ATOM 704 C CA . LEU A 1 88 ? -14.422 0.919 16.335 1.00 92.69 88 LEU A CA 1
ATOM 705 C C . LEU A 1 88 ? -13.750 0.459 17.633 1.00 92.69 88 LEU A C 1
ATOM 707 O O . LEU A 1 88 ? -14.007 1.030 18.700 1.00 92.69 88 LEU A O 1
ATOM 711 N N . PRO A 1 89 ? -12.842 -0.530 17.568 1.00 93.44 89 PRO A N 1
ATOM 712 C CA . PRO A 1 89 ? -12.035 -0.902 18.719 1.00 93.44 89 PRO A CA 1
ATOM 713 C C . PRO A 1 89 ? -11.229 0.291 19.245 1.00 93.44 89 PRO A C 1
ATOM 715 O O . PRO A 1 89 ? -10.528 0.970 18.499 1.00 93.44 89 PRO A O 1
ATOM 718 N N . SER A 1 90 ? -11.298 0.531 20.555 1.00 87.25 90 SER A N 1
ATOM 719 C CA . SER A 1 90 ? -10.537 1.603 21.215 1.00 87.25 90 SER A CA 1
ATOM 720 C C . SER A 1 90 ? -9.111 1.196 21.596 1.00 87.25 90 SER A C 1
ATOM 722 O O . SER A 1 90 ? -8.289 2.059 21.927 1.00 87.25 90 SER A O 1
ATOM 724 N N . GLU A 1 91 ? -8.837 -0.108 21.583 1.00 95.31 91 GLU A N 1
ATOM 725 C CA . GLU A 1 91 ? -7.529 -0.711 21.813 1.00 95.31 91 GLU A CA 1
ATOM 726 C C . GLU A 1 91 ? -6.784 -0.804 20.476 1.00 95.31 91 GLU A C 1
ATOM 728 O O . GLU A 1 91 ? -7.336 -1.296 19.490 1.00 95.31 91 GLU A O 1
ATOM 733 N N . VAL A 1 92 ? -5.549 -0.295 20.441 1.00 97.06 92 VAL A N 1
ATOM 734 C CA . VAL A 1 92 ? -4.796 -0.076 19.199 1.00 97.06 92 VAL A CA 1
ATOM 735 C C . VAL A 1 92 ? -4.506 -1.386 18.472 1.00 97.06 92 VAL A C 1
ATOM 737 O O . VAL A 1 92 ? -4.680 -1.447 17.258 1.00 97.06 92 VAL A O 1
ATOM 740 N N . ALA A 1 93 ? -4.100 -2.444 19.176 1.00 97.38 93 ALA A N 1
ATOM 741 C CA . ALA A 1 93 ? -3.775 -3.713 18.534 1.00 97.38 93 ALA A CA 1
ATOM 742 C C . ALA A 1 93 ? -5.003 -4.347 17.869 1.00 97.38 93 ALA A C 1
ATOM 744 O O . ALA A 1 93 ? -4.913 -4.813 16.736 1.00 97.38 93 ALA A O 1
ATOM 745 N N . THR A 1 94 ? -6.157 -4.305 18.534 1.00 97.44 94 THR A N 1
ATOM 746 C CA . THR A 1 94 ? -7.434 -4.781 17.987 1.00 97.44 94 THR A CA 1
ATOM 747 C C . THR A 1 94 ? -7.857 -3.934 16.789 1.00 97.44 94 THR A C 1
ATOM 749 O O . THR A 1 94 ? -8.243 -4.480 15.760 1.00 97.44 94 THR A O 1
ATOM 752 N 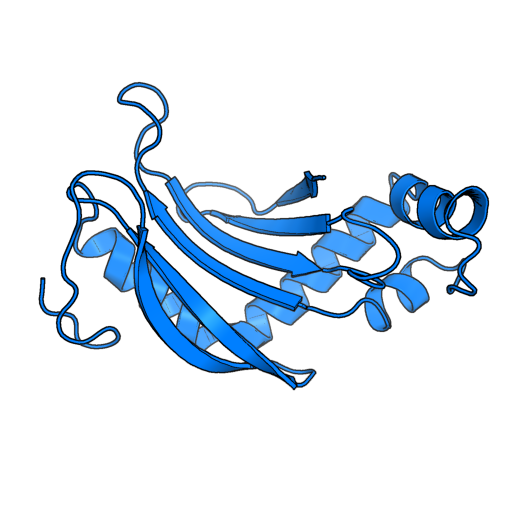N . PHE A 1 95 ? -7.725 -2.605 16.879 1.00 97.19 95 PHE A N 1
ATOM 753 C CA . PHE A 1 95 ? -8.007 -1.709 15.758 1.00 97.19 95 PHE A CA 1
ATOM 754 C C . PHE A 1 95 ? -7.134 -2.035 14.544 1.00 97.19 95 PHE A C 1
ATOM 756 O O . PHE A 1 95 ? -7.650 -2.191 13.440 1.00 97.19 95 PHE A O 1
ATOM 763 N N . VAL A 1 96 ? -5.821 -2.180 14.741 1.00 97.44 96 VAL A N 1
ATOM 764 C CA . VAL A 1 96 ? -4.884 -2.505 13.660 1.00 97.44 96 VAL A CA 1
ATOM 765 C C . VAL A 1 96 ? -5.189 -3.867 13.057 1.00 97.44 96 VAL A C 1
ATOM 767 O O . VAL A 1 96 ? -5.080 -3.990 11.844 1.00 97.44 96 VAL A O 1
ATOM 770 N N . ASP A 1 97 ? -5.586 -4.871 13.846 1.00 95.69 97 ASP A N 1
ATOM 771 C CA . ASP A 1 97 ? -5.971 -6.197 13.341 1.00 95.69 97 ASP A CA 1
ATOM 772 C C . ASP A 1 97 ? -7.228 -6.140 12.454 1.00 95.69 97 ASP A C 1
ATOM 774 O O . ASP A 1 97 ? -7.283 -6.762 11.391 1.00 95.69 97 ASP A O 1
ATOM 778 N N . GLU A 1 98 ? -8.202 -5.309 12.813 1.00 94.88 98 GLU A N 1
ATOM 779 C CA . GLU A 1 98 ? -9.447 -5.164 12.054 1.00 94.88 98 GLU A CA 1
ATOM 780 C C . GLU A 1 98 ? -9.347 -4.171 10.887 1.00 94.88 98 GLU A C 1
ATOM 782 O O . GLU A 1 98 ? -10.183 -4.209 9.979 1.00 94.88 98 GLU A O 1
ATOM 787 N N . LEU A 1 99 ? -8.320 -3.311 10.866 1.00 94.81 99 LEU A N 1
ATOM 788 C CA . LEU A 1 99 ? -8.174 -2.262 9.862 1.00 94.81 99 LEU A CA 1
ATOM 789 C C . LEU A 1 99 ? -8.004 -2.861 8.446 1.00 94.81 99 LEU A C 1
ATOM 791 O O . LEU A 1 99 ? -7.035 -3.591 8.182 1.00 94.81 99 LEU A O 1
ATOM 795 N N . PRO A 1 100 ? -8.919 -2.565 7.502 1.00 94.38 100 PRO A N 1
ATOM 796 C CA . PRO A 1 100 ? -8.863 -3.154 6.168 1.00 94.38 100 PRO A CA 1
ATOM 797 C C . PRO A 1 100 ? -7.769 -2.546 5.283 1.00 94.38 100 PRO A C 1
ATOM 799 O O . PRO A 1 100 ? -7.731 -1.333 5.068 1.00 94.38 100 PRO A O 1
ATOM 802 N N . LEU A 1 101 ? -6.960 -3.406 4.658 1.00 95.38 101 LEU A N 1
ATOM 803 C CA . LEU A 1 101 ? -6.123 -3.040 3.512 1.00 95.38 101 LEU A CA 1
ATOM 804 C C . LEU A 1 101 ? -7.022 -2.820 2.282 1.00 95.38 101 LEU A C 1
ATOM 806 O O . LEU A 1 101 ? -7.772 -3.717 1.888 1.00 95.38 101 LEU A O 1
ATOM 810 N N . ARG A 1 102 ? -6.962 -1.633 1.670 1.00 92.94 102 ARG A N 1
ATOM 811 C CA . ARG A 1 102 ? -7.837 -1.229 0.551 1.00 92.94 102 ARG A CA 1
ATOM 812 C C . ARG A 1 102 ? -7.120 -1.113 -0.784 1.00 92.94 102 ARG A C 1
ATOM 814 O O . ARG A 1 102 ? -7.722 -1.397 -1.820 1.00 92.94 102 ARG A O 1
ATOM 821 N N . ARG A 1 103 ? -5.857 -0.689 -0.780 1.00 93.62 103 ARG A N 1
ATOM 822 C CA . ARG A 1 103 ? -5.076 -0.476 -2.003 1.00 93.62 103 ARG A CA 1
ATOM 823 C C . ARG A 1 103 ? -3.640 -0.924 -1.792 1.00 93.62 103 ARG A C 1
ATOM 825 O O . ARG A 1 103 ? -3.065 -0.698 -0.735 1.00 93.62 103 ARG A O 1
ATOM 832 N N . VAL A 1 104 ? -3.067 -1.516 -2.836 1.00 96.38 104 VAL A N 1
ATOM 833 C CA . VAL A 1 104 ? -1.622 -1.700 -2.959 1.00 96.38 104 VAL A CA 1
ATOM 834 C C . VAL A 1 104 ? -1.180 -1.075 -4.277 1.00 96.38 104 VAL A C 1
ATOM 836 O O . VAL A 1 104 ? -1.701 -1.422 -5.341 1.00 96.38 104 VAL A O 1
ATOM 839 N N . ALA A 1 105 ? -0.237 -0.143 -4.209 1.00 97.19 105 ALA A N 1
ATOM 840 C CA . ALA A 1 105 ? 0.321 0.541 -5.366 1.00 97.19 105 ALA A CA 1
ATOM 841 C C . ALA A 1 105 ? 1.843 0.386 -5.396 1.00 97.19 105 ALA A C 1
ATOM 843 O O . ALA A 1 105 ? 2.522 0.522 -4.385 1.00 97.19 105 ALA A O 1
ATOM 844 N N . LEU A 1 106 ? 2.364 0.092 -6.579 1.00 98.19 106 LEU A N 1
ATOM 845 C CA . LEU A 1 106 ? 3.778 0.078 -6.908 1.00 98.19 106 LEU A CA 1
ATOM 846 C C . LEU A 1 106 ? 4.081 1.406 -7.597 1.00 98.19 106 LEU A C 1
ATOM 848 O O . LEU A 1 106 ? 3.491 1.691 -8.638 1.00 98.19 106 LEU A O 1
ATOM 852 N N . TRP A 1 107 ? 4.973 2.206 -7.037 1.00 97.19 107 TRP A N 1
ATOM 853 C CA . TRP A 1 107 ? 5.365 3.495 -7.593 1.00 97.19 107 TRP A CA 1
ATOM 854 C C . TRP A 1 107 ? 6.801 3.415 -8.085 1.00 97.19 107 TRP A C 1
ATOM 856 O O . TRP A 1 107 ? 7.688 3.014 -7.341 1.00 97.19 107 TRP A O 1
ATOM 866 N N . ALA A 1 108 ? 7.019 3.778 -9.344 1.00 95.56 108 ALA A N 1
ATOM 867 C CA . ALA A 1 108 ? 8.332 4.047 -9.917 1.00 95.56 108 ALA A CA 1
ATOM 868 C C . ALA A 1 108 ? 8.258 5.362 -10.691 1.00 95.56 108 ALA A C 1
ATOM 870 O O . ALA A 1 108 ? 8.213 5.367 -11.919 1.00 95.56 108 ALA A O 1
ATOM 871 N N . VAL A 1 109 ? 8.179 6.472 -9.970 1.00 89.94 109 VAL A N 1
ATOM 872 C CA . VAL A 1 109 ? 7.937 7.801 -10.542 1.00 89.94 109 VAL A CA 1
ATOM 873 C C . VAL A 1 109 ? 8.981 8.776 -10.033 1.00 89.94 109 VAL A C 1
ATOM 875 O O . VAL A 1 109 ? 9.553 8.581 -8.967 1.00 89.94 109 VAL A O 1
ATOM 878 N N . THR A 1 110 ? 9.210 9.854 -10.766 1.00 81.44 110 THR A N 1
ATOM 879 C CA . THR A 1 110 ? 10.171 10.880 -10.349 1.00 81.44 110 THR A CA 1
ATOM 880 C C . THR A 1 110 ? 9.424 12.209 -10.219 1.00 81.44 110 THR A C 1
ATOM 882 O O . THR A 1 110 ? 9.025 12.812 -11.214 1.00 81.44 110 THR A O 1
ATOM 885 N N . PHE A 1 111 ? 9.199 12.709 -9.007 1.00 73.12 111 PHE A N 1
ATOM 886 C CA . PHE A 1 111 ? 8.398 13.931 -8.829 1.00 73.12 111 PHE A CA 1
ATOM 887 C C . PHE A 1 111 ? 9.149 15.199 -9.261 1.00 73.12 111 PHE A C 1
ATOM 889 O O . PHE A 1 111 ? 8.558 16.100 -9.859 1.00 73.12 111 PHE A O 1
ATOM 896 N N . SER A 1 112 ? 10.470 15.238 -9.068 1.00 67.88 112 SER A N 1
ATOM 897 C CA . SER A 1 112 ? 11.328 16.344 -9.502 1.00 67.88 112 SER A CA 1
ATOM 898 C C . SER A 1 112 ? 12.779 15.891 -9.724 1.00 67.88 112 SER A C 1
ATOM 900 O O . SER A 1 112 ? 13.185 14.828 -9.260 1.00 67.88 112 SER A O 1
ATOM 902 N N . GLU A 1 113 ? 13.582 16.684 -10.449 1.00 66.25 113 GLU A N 1
ATOM 903 C CA . GLU A 1 113 ? 15.026 16.408 -10.609 1.00 66.25 113 GLU A CA 1
ATOM 904 C C . GLU A 1 113 ? 15.795 16.495 -9.275 1.00 66.25 113 GLU A C 1
ATOM 906 O O . GLU A 1 113 ? 16.876 15.922 -9.159 1.00 66.25 113 GLU A O 1
ATOM 911 N N . GLU A 1 114 ? 15.249 17.201 -8.278 1.00 66.94 114 GLU A N 1
ATOM 912 C CA . GLU A 1 114 ? 15.874 17.402 -6.965 1.00 66.94 114 GLU A CA 1
ATOM 913 C C . GLU A 1 114 ? 15.518 16.296 -5.960 1.00 66.94 114 GLU A C 1
ATOM 915 O O . GLU A 1 114 ? 16.372 15.905 -5.167 1.00 66.94 114 GLU A O 1
ATOM 920 N N . GLU A 1 115 ? 14.289 15.771 -6.003 1.00 65.44 115 GLU A N 1
ATOM 921 C CA . GLU A 1 115 ? 13.827 14.698 -5.104 1.00 65.44 115 GLU A CA 1
ATOM 922 C C . GLU A 1 115 ? 14.243 13.300 -5.580 1.00 65.44 115 GLU A C 1
ATOM 924 O O . GLU A 1 115 ? 14.258 12.359 -4.789 1.00 65.44 115 GLU A O 1
ATOM 929 N N . GLY A 1 116 ? 14.654 13.174 -6.845 1.00 70.19 116 GLY A N 1
ATOM 930 C CA . GLY A 1 116 ? 15.110 11.914 -7.421 1.00 70.19 116 GLY A CA 1
ATOM 931 C C . GLY A 1 116 ? 13.974 10.921 -7.681 1.00 70.19 116 GLY A C 1
ATOM 932 O O . GLY A 1 116 ? 12.788 11.249 -7.618 1.00 70.19 116 GLY A O 1
ATOM 933 N N . ASP A 1 117 ? 14.354 9.701 -8.054 1.00 80.19 117 ASP A N 1
ATOM 934 C CA . ASP A 1 117 ? 13.402 8.642 -8.387 1.00 80.19 117 ASP A CA 1
ATOM 935 C C . ASP A 1 117 ? 12.784 8.068 -7.108 1.00 80.19 117 ASP A C 1
ATOM 937 O O . ASP A 1 117 ? 13.487 7.519 -6.259 1.00 80.19 117 ASP A O 1
ATOM 941 N N . GLN A 1 118 ? 11.460 8.139 -6.997 1.00 88.62 118 GLN A N 1
ATOM 942 C CA . GLN A 1 118 ? 10.704 7.519 -5.922 1.00 88.62 118 GLN A CA 1
ATOM 943 C C . GLN A 1 118 ? 10.240 6.135 -6.370 1.00 88.62 118 GLN A C 1
ATOM 945 O O . GLN A 1 118 ? 9.344 5.978 -7.207 1.00 88.62 118 GLN A O 1
ATOM 950 N N . VAL A 1 119 ? 10.895 5.122 -5.804 1.00 96.19 119 VAL A N 1
ATOM 951 C CA . VAL A 1 119 ? 10.555 3.716 -6.010 1.00 96.19 119 VAL A CA 1
ATOM 952 C C . VAL A 1 119 ? 10.057 3.137 -4.695 1.00 96.19 119 VAL A C 1
ATOM 954 O O . VAL A 1 119 ? 10.838 2.980 -3.758 1.00 96.19 119 VAL A O 1
ATOM 957 N N . GLU A 1 120 ? 8.765 2.830 -4.611 1.00 97.06 120 GLU A N 1
ATOM 958 C CA . GLU A 1 120 ? 8.148 2.364 -3.369 1.00 97.06 120 GLU A CA 1
ATOM 959 C C . GLU A 1 120 ? 6.915 1.480 -3.582 1.00 97.06 120 GLU A C 1
ATOM 961 O O . GLU A 1 120 ? 6.275 1.488 -4.635 1.00 97.06 120 GLU A O 1
ATOM 966 N N . VAL A 1 121 ? 6.575 0.713 -2.548 1.00 98.12 121 VAL A N 1
ATOM 967 C CA . VAL A 1 121 ? 5.283 0.038 -2.411 1.00 98.12 121 VAL A CA 1
ATOM 968 C C . VAL A 1 121 ? 4.465 0.778 -1.368 1.00 98.12 121 VAL A C 1
ATOM 970 O O . VAL A 1 121 ? 4.927 0.980 -0.250 1.00 98.12 121 VAL A O 1
ATOM 973 N N . VAL A 1 122 ? 3.241 1.146 -1.728 1.00 97.75 122 VAL A N 1
ATOM 974 C CA . VAL A 1 122 ? 2.302 1.846 -0.853 1.00 97.75 122 VAL A CA 1
ATOM 975 C C . VAL A 1 122 ? 1.125 0.926 -0.559 1.00 97.75 122 VAL A C 1
ATOM 977 O O . VAL A 1 122 ? 0.481 0.423 -1.485 1.00 97.75 122 VAL A O 1
ATOM 980 N N . MET A 1 123 ? 0.866 0.690 0.723 1.00 97.75 123 MET A N 1
ATOM 981 C CA . MET A 1 123 ? -0.272 -0.074 1.227 1.00 97.75 123 MET A CA 1
ATOM 982 C C . MET A 1 123 ? -1.209 0.855 1.992 1.00 97.75 123 MET A C 1
ATOM 984 O O . MET A 1 123 ? -0.842 1.352 3.054 1.00 97.75 123 MET A O 1
ATOM 988 N N . ASP A 1 124 ? -2.416 1.058 1.471 1.00 96.88 124 ASP A N 1
ATOM 989 C CA . ASP A 1 124 ? -3.390 1.957 2.087 1.00 96.88 124 ASP A CA 1
ATOM 990 C C . ASP A 1 124 ? -4.384 1.195 2.937 1.00 96.88 124 ASP A C 1
ATOM 992 O O . ASP A 1 124 ? -5.080 0.287 2.458 1.00 96.88 124 ASP A O 1
ATOM 996 N N . PHE A 1 125 ? -4.524 1.651 4.170 1.00 96.38 125 PHE A N 1
ATOM 997 C CA . PHE A 1 125 ? -5.467 1.127 5.130 1.00 96.38 125 PHE A CA 1
ATOM 998 C C . PHE A 1 125 ? -6.536 2.176 5.415 1.00 96.38 125 PHE A C 1
ATOM 1000 O O . PHE A 1 125 ? -6.223 3.322 5.735 1.00 96.38 125 PHE A O 1
ATOM 1007 N N . MET A 1 126 ? -7.804 1.781 5.284 1.00 94.62 126 MET A N 1
ATOM 1008 C CA . MET A 1 126 ? -8.943 2.672 5.520 1.00 94.62 126 MET A CA 1
ATOM 1009 C C . MET A 1 126 ? -10.054 1.920 6.235 1.00 94.62 126 MET A C 1
ATOM 1011 O O . MET A 1 126 ? -10.434 0.822 5.808 1.00 94.62 126 MET A O 1
ATOM 1015 N N . VAL A 1 127 ? -10.623 2.560 7.257 1.00 93.25 127 VAL A N 1
ATOM 1016 C CA . VAL A 1 127 ? -11.757 2.044 8.030 1.00 93.25 127 VAL A CA 1
ATOM 1017 C C . VAL A 1 127 ? -12.962 1.836 7.104 1.00 93.25 127 VAL A C 1
ATOM 1019 O O . VAL A 1 127 ? -13.312 0.701 6.758 1.00 93.25 127 VAL A O 1
ATOM 1022 N N . ASP A 1 128 ? -13.539 2.936 6.620 1.00 88.44 128 ASP A N 1
ATOM 1023 C CA . ASP A 1 128 ? -14.650 2.936 5.674 1.00 88.44 128 ASP A CA 1
ATOM 1024 C C . ASP A 1 128 ? -14.513 4.111 4.688 1.00 88.44 128 ASP A C 1
ATOM 1026 O O . ASP A 1 128 ? -14.774 5.254 5.068 1.00 88.44 128 ASP A O 1
ATOM 1030 N N . PRO A 1 129 ? -14.170 3.847 3.412 1.00 87.62 129 PRO A N 1
ATOM 1031 C CA . PRO A 1 129 ? -14.005 4.890 2.400 1.00 87.62 129 PRO A CA 1
ATOM 1032 C C . PRO A 1 129 ? -15.315 5.606 2.024 1.00 87.62 129 PRO A C 1
ATOM 1034 O O . PRO A 1 129 ? -15.297 6.526 1.212 1.00 87.62 129 PRO A O 1
ATOM 1037 N N . GLN A 1 130 ? -16.477 5.156 2.516 1.00 87.31 130 GLN A N 1
ATOM 1038 C CA . GLN A 1 130 ? -17.743 5.886 2.372 1.00 87.31 130 GLN A CA 1
ATOM 1039 C C . GLN A 1 130 ? -17.997 6.866 3.521 1.00 87.31 130 GLN A C 1
ATOM 1041 O O . GLN A 1 130 ? -18.787 7.795 3.352 1.00 87.31 130 GLN A O 1
ATOM 1046 N N . ALA A 1 131 ? -17.366 6.648 4.676 1.00 85.31 131 ALA A N 1
ATOM 1047 C CA . ALA A 1 131 ? -17.532 7.478 5.865 1.00 85.31 131 ALA A CA 1
ATOM 1048 C C . ALA A 1 131 ? -16.414 8.518 6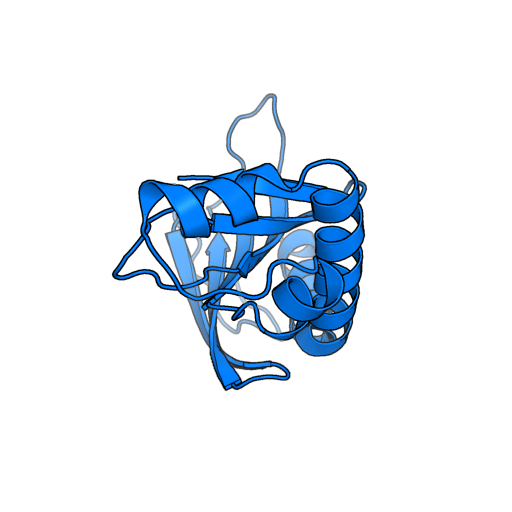.020 1.00 85.31 131 ALA A C 1
ATOM 1050 O O . ALA A 1 131 ? -16.661 9.577 6.590 1.00 85.31 131 ALA A O 1
ATOM 1051 N N . SER A 1 132 ? -15.212 8.218 5.522 1.00 87.12 132 SER A N 1
ATOM 1052 C CA . SER A 1 132 ? -14.004 9.030 5.681 1.00 87.12 132 SER A CA 1
ATOM 1053 C C . SER A 1 132 ? -13.071 8.855 4.477 1.00 87.12 132 SER A C 1
ATOM 1055 O O . SER A 1 132 ? -12.987 7.758 3.919 1.00 87.12 132 SER A O 1
ATOM 1057 N N . ASP A 1 133 ? -12.383 9.921 4.072 1.00 90.50 133 ASP A N 1
ATOM 1058 C CA . ASP A 1 133 ? -11.281 9.893 3.100 1.00 90.50 133 ASP A CA 1
ATOM 1059 C C . ASP A 1 133 ? -9.909 9.696 3.761 1.00 90.50 133 ASP A C 1
ATOM 1061 O O . ASP A 1 133 ? -8.921 9.529 3.054 1.00 90.50 133 ASP A O 1
ATOM 1065 N N . GLU A 1 134 ? -9.860 9.617 5.092 1.00 94.12 134 GLU A N 1
ATOM 1066 C CA . GLU A 1 134 ? -8.630 9.438 5.859 1.00 94.12 134 GLU A CA 1
ATOM 1067 C C . GLU A 1 134 ? -7.982 8.063 5.599 1.00 94.12 134 GLU A C 1
ATOM 1069 O O . GLU A 1 134 ? -8.610 6.998 5.707 1.00 94.12 134 GLU A O 1
ATOM 1074 N N . ILE A 1 135 ? -6.686 8.086 5.291 1.00 96.12 135 ILE A N 1
ATOM 1075 C CA . ILE A 1 135 ? -5.870 6.925 4.928 1.00 96.12 135 ILE A CA 1
ATOM 1076 C C . ILE A 1 135 ? -4.663 6.838 5.858 1.00 96.12 135 ILE A C 1
ATOM 1078 O O . ILE A 1 135 ? -3.947 7.817 6.067 1.00 96.12 135 ILE A O 1
ATOM 1082 N N . LEU A 1 136 ? -4.369 5.628 6.338 1.00 97.94 136 LEU A N 1
ATOM 1083 C CA . LEU A 1 136 ? -3.028 5.286 6.809 1.00 97.94 136 LEU A CA 1
ATOM 1084 C C . LEU A 1 136 ? -2.285 4.560 5.690 1.00 97.94 136 LEU A C 1
ATOM 1086 O O . LEU A 1 136 ? -2.568 3.398 5.392 1.00 97.94 136 LEU A O 1
ATOM 1090 N N . ALA A 1 137 ? -1.346 5.257 5.058 1.00 98.19 137 ALA A N 1
ATOM 1091 C CA . ALA A 1 137 ? -0.512 4.728 3.992 1.00 98.19 137 ALA A CA 1
ATOM 1092 C C . ALA A 1 137 ? 0.816 4.235 4.573 1.00 98.19 137 ALA A C 1
ATOM 1094 O O . ALA A 1 137 ? 1.615 5.021 5.085 1.00 98.19 137 ALA A O 1
ATOM 1095 N N . VAL A 1 138 ? 1.079 2.933 4.475 1.00 98.50 138 VAL A N 1
ATOM 1096 C CA . VAL A 1 138 ? 2.391 2.367 4.807 1.00 98.50 138 VAL A CA 1
ATOM 1097 C C . VAL A 1 138 ? 3.241 2.318 3.549 1.00 98.50 138 VAL A C 1
ATOM 1099 O O . VAL A 1 138 ? 2.845 1.711 2.550 1.00 98.50 138 VAL A O 1
ATOM 1102 N N . LYS A 1 139 ? 4.411 2.954 3.599 1.00 98.12 139 LYS A N 1
ATOM 1103 C CA . LYS A 1 139 ? 5.294 3.145 2.448 1.00 98.12 139 LYS A CA 1
ATOM 1104 C C . LYS A 1 139 ? 6.602 2.399 2.655 1.00 98.12 139 LYS A C 1
ATOM 1106 O O . LYS A 1 139 ? 7.361 2.700 3.572 1.00 98.12 139 LYS A O 1
ATOM 1111 N N . PHE A 1 140 ? 6.864 1.440 1.776 1.00 98.19 140 PHE A N 1
ATOM 1112 C CA . PHE A 1 140 ? 8.114 0.690 1.706 1.00 98.19 140 PHE A CA 1
ATOM 1113 C C . PHE A 1 140 ? 8.950 1.252 0.571 1.00 98.19 140 PHE A C 1
ATOM 1115 O O . PHE A 1 140 ? 8.640 1.019 -0.597 1.00 98.19 140 PHE A O 1
ATOM 1122 N N . GLN A 1 141 ? 9.993 2.001 0.902 1.00 94.94 141 GLN A N 1
ATOM 1123 C CA . GLN A 1 141 ? 10.849 2.639 -0.090 1.00 94.94 141 GLN A CA 1
ATOM 1124 C C . GLN A 1 141 ? 11.997 1.712 -0.482 1.00 94.94 141 GLN A C 1
ATOM 1126 O O . GLN A 1 141 ? 12.511 0.961 0.346 1.00 94.94 141 GLN A O 1
ATOM 1131 N N . ARG A 1 142 ? 12.430 1.774 -1.745 1.00 95.06 142 ARG A N 1
ATOM 1132 C CA . ARG A 1 142 ? 13.647 1.079 -2.190 1.00 95.06 142 ARG A CA 1
ATOM 1133 C C . ARG A 1 142 ? 14.870 1.577 -1.424 1.00 95.06 142 ARG A C 1
ATOM 1135 O O . ARG A 1 142 ? 15.723 0.780 -1.045 1.00 95.06 142 ARG A O 1
ATOM 1142 N N . ASP A 1 143 ? 14.920 2.888 -1.215 1.00 89.69 143 ASP A N 1
ATOM 1143 C CA . ASP A 1 143 ? 16.036 3.610 -0.623 1.00 89.69 143 ASP A CA 1
ATOM 1144 C C . ASP A 1 143 ? 15.541 4.377 0.616 1.00 89.69 143 ASP A C 1
ATOM 1146 O O . ASP A 1 143 ? 15.240 5.565 0.545 1.00 89.69 143 ASP 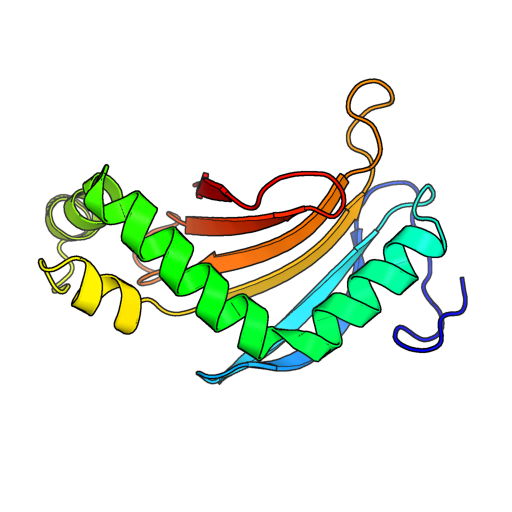A O 1
ATOM 1150 N N . GLY A 1 144 ? 15.408 3.696 1.755 1.00 91.31 144 GLY A N 1
ATOM 1151 C CA . GLY A 1 144 ? 14.936 4.315 2.995 1.00 91.31 144 GLY A CA 1
ATOM 1152 C C . GLY A 1 144 ? 14.374 3.309 3.993 1.00 91.31 144 GLY A C 1
ATOM 1153 O O . GLY A 1 144 ? 14.243 2.125 3.691 1.00 91.31 144 GLY A O 1
ATOM 1154 N N . GLU A 1 145 ? 14.048 3.799 5.186 1.00 95.00 145 GLU A N 1
ATOM 1155 C CA . GLU A 1 145 ? 13.277 3.032 6.165 1.00 95.00 145 GLU A CA 1
ATOM 1156 C C . GLU A 1 145 ? 11.783 3.136 5.829 1.00 95.00 145 GLU A C 1
ATOM 1158 O O . GLU A 1 145 ? 11.332 4.193 5.371 1.00 95.00 145 GLU A O 1
ATOM 1163 N N . PRO A 1 146 ? 10.995 2.076 6.055 1.00 97.19 146 PRO A N 1
ATOM 1164 C CA . PRO A 1 146 ? 9.561 2.148 5.858 1.00 97.19 146 PRO A CA 1
ATOM 1165 C C . PRO A 1 146 ? 8.916 3.086 6.884 1.00 97.19 146 PRO A C 1
ATOM 1167 O O . PRO A 1 146 ? 9.380 3.215 8.020 1.00 97.19 146 PRO A O 1
ATOM 1170 N N . TYR A 1 147 ? 7.823 3.736 6.496 1.00 97.44 147 TYR A N 1
ATOM 1171 C CA . TYR A 1 147 ? 7.118 4.678 7.366 1.00 97.44 147 TYR A CA 1
ATOM 1172 C C . TYR A 1 147 ? 5.611 4.680 7.114 1.00 97.44 147 TYR A C 1
ATOM 1174 O O . TYR A 1 147 ? 5.126 4.183 6.096 1.00 97.44 147 TYR A O 1
ATOM 1182 N N . VAL A 1 148 ? 4.878 5.249 8.071 1.00 98.44 148 VAL A N 1
ATOM 1183 C CA . VAL A 1 148 ? 3.433 5.471 7.992 1.00 98.44 148 VAL A CA 1
ATOM 1184 C C . VAL A 1 148 ? 3.185 6.947 7.698 1.00 98.44 148 VAL A C 1
ATOM 1186 O O . VAL A 1 148 ? 3.762 7.817 8.352 1.00 98.44 148 VAL A O 1
ATOM 1189 N N . ALA A 1 149 ? 2.331 7.227 6.720 1.00 97.31 149 ALA A N 1
ATOM 1190 C CA . ALA A 1 149 ? 1.817 8.554 6.426 1.00 97.31 149 ALA A CA 1
ATOM 1191 C C . ALA A 1 149 ? 0.304 8.567 6.651 1.00 97.31 149 ALA A C 1
ATOM 1193 O O . ALA A 1 149 ? -0.411 7.716 6.123 1.00 97.31 149 ALA A O 1
ATOM 1194 N N . TRP A 1 150 ? -0.169 9.535 7.431 1.00 97.00 150 TRP A N 1
ATOM 1195 C CA . TRP A 1 150 ? -1.588 9.854 7.510 1.00 97.00 150 TRP A CA 1
ATOM 1196 C C . TRP A 1 150 ? -1.921 10.859 6.396 1.00 97.00 150 TRP A C 1
ATOM 1198 O O . TRP A 1 150 ? -1.306 11.925 6.327 1.00 97.00 150 TRP A O 1
ATOM 1208 N N . GLU A 1 151 ? -2.830 10.485 5.494 1.00 93.75 151 GLU A N 1
ATOM 1209 C CA . GLU A 1 151 ? -3.223 11.238 4.293 1.00 93.75 151 GLU A CA 1
ATOM 1210 C C . GLU A 1 151 ? -4.754 11.432 4.237 1.00 93.75 151 GLU A C 1
ATOM 1212 O O . GLU A 1 151 ? -5.485 10.570 4.727 1.00 93.75 151 GLU A O 1
ATOM 1217 N N . SER A 1 152 ? -5.217 12.523 3.607 1.00 84.19 152 SER A N 1
ATOM 1218 C CA . SER A 1 152 ? -6.617 12.776 3.212 1.00 84.19 152 SER A CA 1
ATOM 1219 C C . SER A 1 152 ? -6.725 13.452 1.847 1.00 84.19 152 SER A C 1
ATOM 1221 O O . SER A 1 152 ? -5.765 14.157 1.443 1.00 84.19 152 SER A O 1
#

Organism: NCBI:txid1750

Sequence (152 aa):
MDHSFFGSVALPDDADVVWERPVEVSGGQLLLKLWADRRTDRQALDWLAEQAQRLDELHVEARGLLLAYLEDDRSFIDVHIEEAGLDLPSEVATFVDELPLRRVALWAVTFSEEEGDQVEVVMDFMVDPQASDEILAVKFQRDGEPYVAWES

pLDDT: mean 93.17, std 6.91, range [65.44, 98.62]

Radius of gyration: 16.4 Å; chains: 1; bounding box: 35×30×44 Å

Foldseek 3Di:
DADPQFGDFDAAQAWDFRGWDWDDEVQGIAIETETHHPPQDPVLVVVLSVVVVCRNVVLVVLLVQQLVVCVVPVVVVVCCCPVLVDPADPDRNRRSVPFDFHHWYFYFHQPDPVRGTWTWIWTWTDDDVVSDPWTFIWIGTPPDDIHTDTDD

Secondary structure (DSSP, 8-state):
-EETTTEE----SS-EEEEEEEEEETTEEEEEEEEE-TT--HHHHHHHHHHHT-HHHHHHHHHHHHHHHHHH-THHHHHHHHTS-----SSHHHHHHHPPEEEEEEEEEES-TTT-EEEEEEEEE-S-TTT---EEEEEEESSS--EEEEE-